Protein AF-A6N931-F1 (afdb_monomer_lite)

Radius of gyration: 17.96 Å; chains: 1; bounding box: 41×16×42 Å

I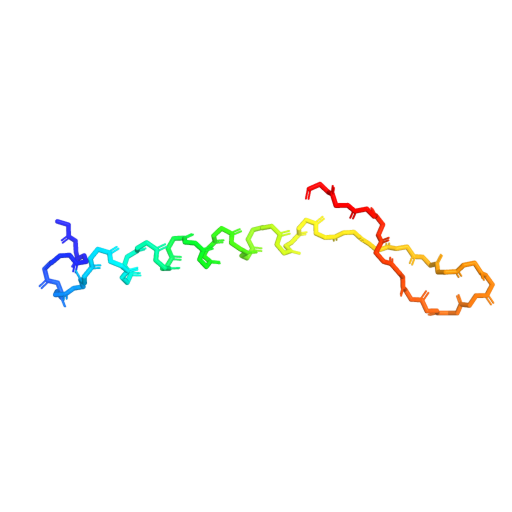nterPro domains:
  IPR001609 Myosin head, motor domain-like [PF00063] (1-45)
  IPR001609 Myosin head, motor domain-like [PS51456] (1-46)
  IPR027417 P-loop containing nucleoside triphosphate hydrolase [SSF52540] (1-45)

Secondary structure (DSSP, 8-state):
-HHHHTT--HHHHHHHHHHHHHHHHHHH--EEEPTTSS-EEE----

Sequence (46 aa):
NAFDVLGFTSEEKNSMYKLTGAIMHFGNMKFKLKQREEQAEPDGTE

pLDDT: mean 94.72, std 7.44, range [61.12, 98.5]

Organism: Homo sapiens (NCBI:txid9606)

Foldseek 3Di:
DVCVVVPHDPVNVVVVVVVVVVVVQVVVWDWDADPPDNDIDTPDHD

Structure (mmCIF, N/CA/C/O backbone):
data_AF-A6N931-F1
#
_entry.id   AF-A6N931-F1
#
loop_
_atom_site.group_PDB
_atom_site.id
_atom_site.type_symbol
_atom_site.label_atom_id
_atom_site.label_alt_id
_atom_site.label_comp_id
_atom_site.label_asym_id
_atom_site.label_entity_id
_atom_site.label_seq_id
_a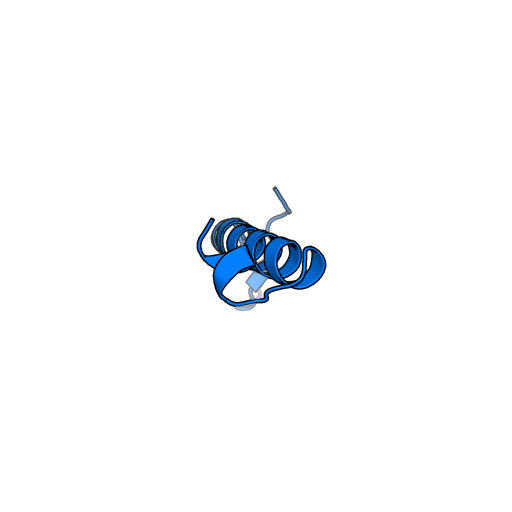tom_site.pdbx_PDB_ins_code
_atom_site.Cartn_x
_atom_site.Cartn_y
_atom_site.Cartn_z
_atom_site.occupancy
_atom_site.B_iso_or_equiv
_atom_site.auth_seq_id
_atom_site.auth_comp_id
_atom_site.auth_asym_id
_atom_site.auth_atom_id
_atom_site.pdbx_PDB_model_num
ATOM 1 N N . ASN A 1 1 ? -17.726 -6.297 13.312 1.00 85.94 1 ASN A N 1
ATOM 2 C CA . ASN A 1 1 ? -16.500 -6.305 12.481 1.00 85.94 1 ASN A CA 1
ATOM 3 C C . ASN A 1 1 ? -15.331 -6.677 13.391 1.00 85.94 1 ASN A C 1
ATOM 5 O O . ASN A 1 1 ? -15.280 -6.161 14.498 1.00 85.94 1 ASN A O 1
ATOM 9 N N . ALA A 1 2 ? -14.446 -7.583 12.964 1.00 96.81 2 ALA A N 1
ATOM 10 C CA . ALA A 1 2 ? -13.339 -8.098 13.777 1.00 96.81 2 A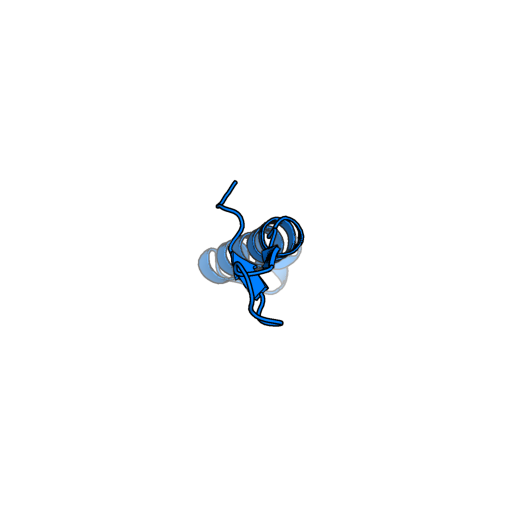LA A CA 1
ATOM 11 C C . ALA A 1 2 ? -12.381 -7.005 14.287 1.00 96.81 2 ALA A C 1
ATOM 13 O O . ALA A 1 2 ? -11.974 -7.059 15.442 1.00 96.81 2 ALA A O 1
ATOM 14 N N . PHE A 1 3 ? -12.079 -5.986 13.476 1.00 97.06 3 PHE A N 1
ATOM 15 C CA . PHE A 1 3 ? -11.184 -4.898 13.890 1.00 97.06 3 PHE A CA 1
ATOM 16 C C . PHE A 1 3 ? -11.736 -4.103 15.078 1.00 97.06 3 PHE A C 1
ATOM 18 O O . PHE A 1 3 ? -10.994 -3.782 15.997 1.00 97.06 3 PHE A O 1
ATOM 25 N N . ASP A 1 4 ? -13.047 -3.849 15.096 1.00 97.12 4 ASP A N 1
ATOM 26 C CA . ASP A 1 4 ? -13.675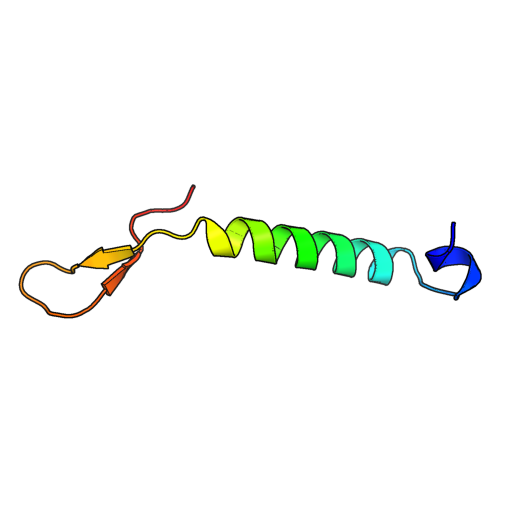 -3.097 16.188 1.00 97.12 4 ASP A CA 1
ATOM 27 C C . ASP A 1 4 ? -13.725 -3.939 17.475 1.00 97.12 4 ASP A C 1
ATOM 29 O O . ASP A 1 4 ? -13.518 -3.418 18.565 1.00 97.12 4 ASP A O 1
ATOM 33 N N . VAL A 1 5 ? -13.938 -5.259 17.351 1.00 98.12 5 VAL A N 1
ATOM 34 C CA . VAL A 1 5 ? -13.922 -6.205 18.488 1.00 98.12 5 VAL A CA 1
ATOM 35 C C . VAL A 1 5 ? -12.535 -6.292 19.126 1.00 98.12 5 VAL A C 1
ATOM 37 O O . VAL A 1 5 ? -12.425 -6.419 20.341 1.00 98.12 5 VAL A O 1
ATOM 40 N N . LEU A 1 6 ? -11.480 -6.204 18.314 1.00 98.06 6 LEU A N 1
ATOM 41 C CA . LEU A 1 6 ? -10.090 -6.223 18.770 1.00 98.06 6 LEU A CA 1
ATOM 42 C C . LEU A 1 6 ? -9.583 -4.848 19.245 1.00 98.06 6 LEU A C 1
ATOM 44 O O . LEU A 1 6 ? -8.421 -4.737 19.621 1.00 98.06 6 LEU A O 1
ATOM 48 N N . GLY A 1 7 ? -10.433 -3.815 19.247 1.00 97.94 7 GLY A N 1
ATOM 49 C CA . GLY A 1 7 ? -10.098 -2.495 19.785 1.00 97.94 7 GLY A CA 1
ATOM 50 C C . GLY A 1 7 ? -9.293 -1.590 18.850 1.00 97.94 7 GLY A C 1
ATOM 51 O O . GLY A 1 7 ? -8.726 -0.608 19.320 1.00 97.94 7 GLY A O 1
ATOM 52 N N . PHE A 1 8 ? -9.250 -1.878 17.545 1.00 98.19 8 PHE A N 1
ATOM 53 C CA . PHE A 1 8 ? -8.577 -1.005 16.582 1.00 98.19 8 PHE A CA 1
ATOM 54 C C . PHE A 1 8 ? -9.351 0.300 16.388 1.00 98.19 8 PHE A C 1
ATOM 56 O O . PHE A 1 8 ? -10.565 0.309 16.165 1.00 98.19 8 PHE A O 1
ATOM 63 N N . THR A 1 9 ? -8.622 1.408 16.388 1.00 98.38 9 THR A N 1
ATOM 64 C CA . THR A 1 9 ? -9.138 2.730 16.041 1.00 98.38 9 THR A CA 1
ATOM 65 C C . THR A 1 9 ? -9.460 2.832 14.546 1.00 98.38 9 THR A C 1
ATOM 67 O O . THR A 1 9 ? -8.945 2.095 13.697 1.00 98.38 9 THR A O 1
ATOM 70 N N . SER A 1 10 ? -10.298 3.805 14.182 1.00 97.62 10 SER A N 1
ATOM 71 C CA . SER A 1 10 ? -10.580 4.116 12.773 1.00 97.62 10 SER A CA 1
ATOM 72 C C . SER A 1 10 ? -9.322 4.507 11.990 1.00 97.62 10 SER A C 1
ATOM 74 O O . SER A 1 10 ? -9.219 4.200 10.803 1.00 97.62 10 SER A O 1
ATOM 76 N N . GLU A 1 11 ? -8.360 5.166 12.639 1.00 98.31 11 GLU A N 1
ATOM 77 C CA . GLU A 1 11 ? -7.101 5.574 12.014 1.00 98.31 11 GLU A CA 1
ATOM 78 C C . GLU A 1 11 ? -6.207 4.374 11.687 1.00 98.31 11 GLU A C 1
ATOM 80 O O . GLU A 1 11 ? -5.689 4.291 10.572 1.00 98.31 11 GLU A O 1
ATOM 85 N N . GLU A 1 12 ? -6.083 3.410 12.600 1.00 98.44 12 GLU A N 1
ATOM 86 C CA . GLU A 1 12 ? -5.306 2.186 12.371 1.00 98.44 12 GLU A CA 1
ATOM 87 C C . GLU A 1 12 ? -5.899 1.365 11.224 1.00 98.44 12 GLU A C 1
ATOM 89 O O . GLU A 1 12 ? -5.179 0.962 10.309 1.00 98.44 12 GLU A O 1
ATOM 94 N N . LYS A 1 13 ? -7.228 1.202 11.199 1.00 98.06 13 LYS A N 1
ATOM 95 C CA . LYS A 1 13 ? -7.930 0.514 10.103 1.00 98.06 13 LYS A CA 1
ATOM 96 C C . LYS A 1 13 ? -7.670 1.193 8.760 1.00 98.06 13 LYS A C 1
ATOM 98 O O . LYS A 1 13 ? -7.316 0.534 7.784 1.00 98.06 13 LYS A O 1
ATOM 103 N N . ASN A 1 14 ? -7.809 2.517 8.709 1.00 98.19 14 ASN A N 1
ATOM 104 C CA . ASN A 1 14 ? -7.560 3.282 7.489 1.00 98.19 14 ASN A CA 1
ATOM 105 C C . ASN A 1 14 ? -6.094 3.206 7.055 1.00 98.19 14 ASN A C 1
ATOM 107 O O . ASN A 1 14 ? -5.815 3.122 5.861 1.00 98.19 14 ASN A O 1
ATOM 111 N N . SER A 1 15 ? -5.160 3.207 8.002 1.00 98.50 15 SER A N 1
ATOM 112 C CA . SER A 1 15 ? -3.731 3.060 7.725 1.00 98.50 15 SER A CA 1
ATOM 113 C C . SER A 1 15 ? -3.414 1.690 7.133 1.00 98.50 15 SER A C 1
ATOM 115 O O . SER A 1 15 ? -2.699 1.616 6.137 1.00 98.50 15 SER A O 1
ATOM 117 N N . MET A 1 16 ? -4.017 0.616 7.653 1.00 98.44 16 MET A N 1
ATOM 118 C CA . MET A 1 16 ? -3.883 -0.723 7.071 1.00 98.44 16 MET A CA 1
ATOM 119 C C . MET A 1 16 ? -4.396 -0.771 5.629 1.00 98.44 16 MET A C 1
ATOM 121 O O . MET A 1 16 ? -3.675 -1.230 4.746 1.00 98.44 16 MET A O 1
ATOM 125 N N . TYR A 1 17 ? -5.592 -0.236 5.361 1.00 98.19 17 TYR A N 1
ATOM 126 C CA . TYR A 1 17 ? -6.130 -0.201 3.997 1.00 98.19 17 TYR A CA 1
ATOM 127 C C . TYR A 1 17 ? -5.266 0.632 3.043 1.00 98.19 17 TYR A C 1
ATOM 129 O O . TYR A 1 17 ? -5.032 0.218 1.907 1.00 98.19 17 TYR A O 1
ATOM 137 N N . LYS A 1 18 ? -4.735 1.771 3.507 1.00 98.44 18 LYS A N 1
ATOM 138 C CA . LYS A 1 18 ? -3.788 2.585 2.731 1.00 98.44 18 LYS A CA 1
ATOM 139 C C . LYS A 1 18 ? -2.507 1.819 2.414 1.00 98.44 18 LYS A C 1
ATOM 141 O O . LYS A 1 18 ? -2.054 1.879 1.278 1.00 98.44 18 LYS A O 1
ATOM 146 N N . LEU A 1 19 ? -1.941 1.086 3.375 1.00 98.50 19 LEU A N 1
ATOM 147 C CA . LEU A 1 19 ? -0.734 0.283 3.156 1.00 98.50 19 LEU A CA 1
ATOM 148 C C . LEU A 1 19 ? -0.980 -0.857 2.165 1.00 98.50 19 LEU A C 1
ATOM 150 O O . LEU A 1 19 ? -0.158 -1.082 1.281 1.00 98.50 19 LEU A O 1
ATOM 154 N N . THR A 1 20 ? -2.125 -1.537 2.253 1.00 98.31 20 THR A N 1
ATOM 155 C CA . THR A 1 20 ? -2.511 -2.543 1.255 1.00 98.31 20 THR A CA 1
ATOM 156 C C . THR A 1 20 ? -2.610 -1.928 -0.143 1.00 98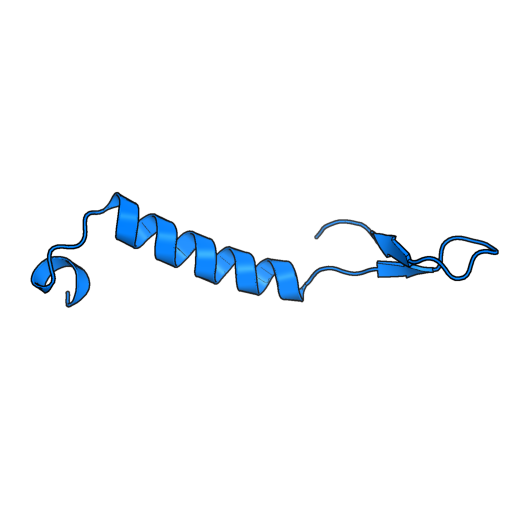.31 20 THR A C 1
ATOM 158 O O . THR A 1 20 ? -2.041 -2.475 -1.085 1.00 98.31 20 THR A O 1
ATOM 161 N N . GLY A 1 21 ? -3.257 -0.765 -0.279 1.00 98.00 21 GLY A N 1
ATOM 162 C CA . GLY A 1 21 ? -3.306 -0.033 -1.548 1.00 98.00 21 GLY A CA 1
ATOM 163 C C . GLY A 1 21 ? -1.920 0.394 -2.041 1.00 98.00 21 GLY A C 1
ATOM 164 O O . GLY A 1 21 ? -1.603 0.228 -3.215 1.00 98.00 21 GLY A O 1
ATOM 165 N N . ALA A 1 22 ? -1.052 0.864 -1.143 1.00 97.69 22 ALA A N 1
ATOM 166 C CA . ALA A 1 22 ? 0.319 1.239 -1.473 1.00 97.69 22 ALA A CA 1
ATOM 167 C C . ALA A 1 22 ? 1.116 0.059 -2.049 1.00 97.69 22 ALA A C 1
ATOM 169 O O . ALA A 1 22 ? 1.831 0.246 -3.027 1.00 97.69 22 ALA A O 1
ATOM 170 N N . ILE A 1 23 ? 0.951 -1.158 -1.513 1.00 97.56 23 ILE A N 1
ATOM 171 C CA . ILE A 1 23 ? 1.578 -2.373 -2.064 1.00 97.56 23 ILE A CA 1
ATOM 172 C C . ILE A 1 23 ? 1.094 -2.642 -3.494 1.00 97.56 23 ILE A C 1
ATOM 174 O O . ILE A 1 23 ? 1.902 -2.969 -4.363 1.00 97.56 23 ILE A O 1
ATOM 178 N N . MET A 1 24 ? -0.205 -2.475 -3.760 1.00 97.06 24 MET A N 1
ATOM 179 C CA . MET A 1 24 ? -0.756 -2.652 -5.107 1.00 97.06 24 MET A CA 1
ATOM 180 C C . MET A 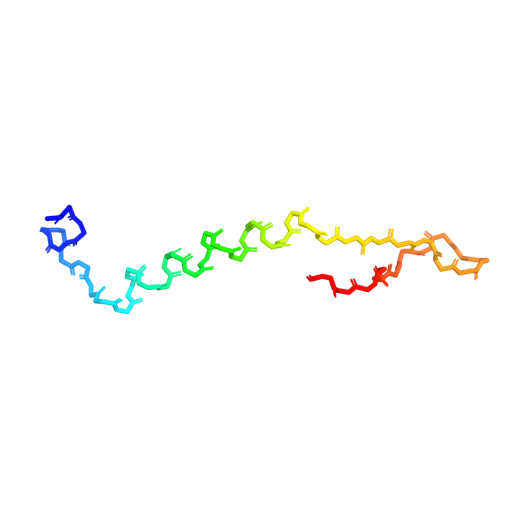1 24 ? -0.158 -1.643 -6.095 1.00 97.06 24 MET A C 1
ATOM 182 O O . MET A 1 24 ? 0.300 -2.037 -7.164 1.00 97.06 24 MET A O 1
ATOM 186 N N . HIS A 1 25 ? -0.094 -0.361 -5.722 1.00 95.94 25 HIS A N 1
ATOM 187 C CA . HIS A 1 25 ? 0.518 0.677 -6.559 1.00 95.94 25 HIS A CA 1
ATOM 188 C C . HIS A 1 25 ? 2.023 0.463 -6.752 1.00 95.94 25 HIS A C 1
ATOM 190 O O . HIS A 1 25 ? 2.541 0.659 -7.848 1.00 95.94 25 HIS A O 1
ATOM 196 N N . PHE A 1 26 ? 2.722 -0.009 -5.720 1.00 95.81 26 PHE A N 1
ATOM 197 C CA . PHE A 1 26 ? 4.145 -0.328 -5.801 1.00 95.81 26 PHE A CA 1
ATOM 198 C C . PHE A 1 26 ? 4.431 -1.413 -6.853 1.00 95.81 26 PHE A C 1
ATOM 200 O O . PHE A 1 26 ? 5.420 -1.324 -7.576 1.00 95.81 26 PHE A O 1
ATOM 207 N N . GLY A 1 27 ? 3.537 -2.397 -7.006 1.00 94.50 27 GLY A N 1
ATOM 208 C CA . GLY A 1 27 ? 3.635 -3.422 -8.053 1.00 94.50 27 GLY A CA 1
ATOM 209 C C . GLY A 1 27 ? 3.463 -2.896 -9.486 1.00 94.50 27 GLY A C 1
ATOM 210 O O . GLY A 1 27 ? 3.901 -3.550 -10.433 1.00 94.50 27 GLY A O 1
ATOM 211 N N . ASN A 1 28 ? 2.871 -1.712 -9.655 1.00 95.12 28 ASN A N 1
ATOM 212 C CA . ASN A 1 28 ? 2.650 -1.100 -10.965 1.00 95.12 28 ASN A CA 1
ATOM 213 C C . ASN A 1 28 ? 3.815 -0.219 -11.428 1.00 95.12 28 ASN A C 1
ATOM 215 O O . ASN A 1 28 ? 3.840 0.167 -12.595 1.00 95.12 28 ASN A O 1
ATOM 219 N N . MET A 1 29 ? 4.791 0.073 -10.562 1.00 95.44 29 MET A N 1
ATOM 220 C CA . MET A 1 29 ? 5.938 0.906 -10.924 1.00 95.44 29 MET A CA 1
ATOM 221 C C . MET A 1 29 ? 6.693 0.325 -12.126 1.00 95.44 29 MET A C 1
ATOM 223 O O . MET A 1 29 ? 7.042 -0.860 -12.157 1.00 95.44 29 MET A O 1
ATOM 227 N N . LYS A 1 30 ? 6.971 1.178 -13.115 1.00 94.88 30 LYS A N 1
ATOM 228 C CA . LYS A 1 30 ? 7.757 0.843 -14.305 1.00 94.88 30 LYS A CA 1
ATOM 229 C C . LYS A 1 30 ? 9.074 1.605 -14.304 1.00 94.88 30 LYS A C 1
ATOM 231 O O . LYS A 1 30 ? 9.160 2.741 -13.843 1.00 94.88 30 LYS A O 1
ATOM 236 N N . PHE A 1 31 ? 10.102 0.954 -14.833 1.00 95.94 31 PHE A N 1
ATOM 237 C CA . PHE A 1 31 ? 11.446 1.502 -14.956 1.00 95.94 31 PHE A CA 1
ATOM 238 C C . PHE A 1 31 ? 11.968 1.247 -16.363 1.00 95.94 31 PHE A C 1
ATOM 240 O O . PHE A 1 31 ? 11.663 0.216 -16.967 1.00 95.94 31 PHE A O 1
ATOM 247 N N . LYS A 1 32 ? 12.794 2.169 -16.851 1.00 95.38 32 LYS A N 1
ATOM 248 C CA . LYS A 1 32 ? 13.501 2.063 -18.127 1.00 95.38 32 LYS A CA 1
ATOM 249 C C . LYS A 1 32 ? 14.997 2.247 -17.928 1.00 95.38 32 LYS A C 1
ATOM 251 O O . LYS A 1 32 ? 15.444 2.755 -16.902 1.00 95.38 32 LYS A O 1
ATOM 256 N N . LEU A 1 33 ? 15.774 1.824 -18.919 1.00 96.94 33 LEU A N 1
ATOM 257 C CA . LEU A 1 33 ? 17.214 2.042 -18.930 1.00 96.94 33 LEU A CA 1
ATOM 258 C C . LEU A 1 33 ? 17.514 3.498 -19.296 1.00 96.94 33 LEU A C 1
ATOM 260 O O . LEU A 1 33 ? 17.030 3.993 -20.317 1.00 96.94 33 LEU A O 1
ATOM 264 N N . LYS A 1 34 ? 18.351 4.160 -18.502 1.00 95.31 34 LYS A N 1
ATOM 265 C CA . LYS A 1 34 ? 18.866 5.485 -18.835 1.00 95.31 34 LYS A CA 1
ATOM 266 C C . LYS A 1 34 ? 19.753 5.404 -20.080 1.00 95.31 34 LYS A C 1
ATOM 268 O O . LYS A 1 34 ? 20.541 4.476 -20.261 1.00 95.31 34 LYS A O 1
ATOM 273 N N . GLN A 1 35 ? 19.622 6.372 -20.983 1.00 93.50 35 GLN A N 1
ATOM 274 C CA . GLN A 1 35 ? 20.302 6.321 -22.277 1.00 93.50 35 GLN A CA 1
ATOM 275 C C . GLN A 1 35 ? 21.833 6.245 -22.114 1.00 93.50 35 GLN A C 1
ATOM 277 O O . GLN A 1 35 ? 22.438 7.145 -21.540 1.00 93.50 35 GLN A O 1
ATOM 282 N N . ARG A 1 36 ? 22.457 5.212 -22.708 1.00 92.31 36 ARG A N 1
ATOM 283 C CA . ARG A 1 36 ? 23.918 4.954 -22.693 1.00 92.31 36 ARG A CA 1
ATOM 284 C C . ARG A 1 36 ? 24.514 4.655 -21.302 1.00 92.31 36 ARG A C 1
ATOM 286 O O . ARG A 1 36 ? 25.732 4.689 -21.165 1.00 92.31 36 ARG A O 1
ATOM 293 N N . GLU A 1 37 ? 23.691 4.323 -20.308 1.00 94.06 37 GLU A N 1
ATOM 294 C CA . GLU A 1 37 ? 24.116 3.896 -18.966 1.00 94.06 37 GLU A CA 1
ATOM 295 C C . GLU A 1 37 ? 23.452 2.551 -18.603 1.00 94.06 37 GLU A C 1
ATOM 297 O O . GLU A 1 37 ? 22.378 2.241 -19.106 1.00 94.06 37 GLU A O 1
ATOM 302 N N . GLU A 1 38 ? 24.049 1.750 -17.712 1.00 93.88 38 GLU A N 1
ATOM 303 C CA . GLU A 1 38 ? 23.430 0.508 -17.187 1.00 93.88 38 GLU A CA 1
ATOM 304 C C . GLU A 1 38 ? 22.485 0.762 -15.988 1.00 93.88 38 GLU A C 1
ATOM 306 O O . GLU A 1 38 ? 22.088 -0.156 -15.273 1.00 93.88 38 GLU A O 1
ATOM 311 N N . GLN A 1 39 ? 22.117 2.024 -15.753 1.00 97.00 39 GLN A N 1
ATOM 312 C CA . GLN A 1 39 ? 21.299 2.465 -14.625 1.00 97.00 39 GLN A CA 1
ATOM 313 C C . GLN A 1 39 ? 19.813 2.552 -15.011 1.00 97.00 39 GLN A C 1
ATOM 315 O O . GLN A 1 39 ? 19.466 3.037 -16.088 1.00 97.00 39 GLN A O 1
ATOM 320 N N . ALA A 1 40 ? 18.921 2.134 -14.110 1.00 95.56 40 ALA A N 1
ATOM 321 C CA . ALA A 1 40 ? 17.477 2.302 -14.277 1.00 95.56 40 ALA A CA 1
ATOM 322 C C . ALA A 1 40 ? 17.007 3.713 -13.871 1.00 95.56 40 ALA A C 1
ATOM 324 O O . ALA A 1 40 ? 17.522 4.285 -12.906 1.00 95.56 40 ALA A O 1
ATOM 325 N N . GLU A 1 41 ? 15.986 4.230 -14.554 1.00 96.25 41 GLU A N 1
ATOM 326 C CA . GLU A 1 41 ? 15.245 5.452 -14.217 1.00 96.25 41 GLU A CA 1
ATOM 327 C C . GLU A 1 41 ? 13.721 5.197 -14.246 1.00 96.25 41 GLU A C 1
ATOM 329 O O . GLU A 1 41 ? 13.271 4.287 -14.950 1.00 96.25 41 GLU A O 1
ATOM 334 N N . PRO A 1 42 ? 12.903 5.948 -13.480 1.00 95.44 42 PRO A N 1
ATOM 335 C CA . PRO A 1 42 ? 11.449 5.779 -13.482 1.00 95.44 42 PRO A CA 1
ATOM 336 C C . PRO A 1 42 ? 10.847 6.024 -14.871 1.00 95.44 42 PRO A C 1
ATOM 338 O O . PRO A 1 42 ? 11.130 7.043 -15.506 1.00 95.44 42 PRO A O 1
ATOM 341 N N . ASP A 1 43 ? 9.985 5.120 -15.334 1.00 94.50 43 ASP A N 1
ATOM 342 C CA . ASP A 1 43 ? 9.326 5.232 -16.640 1.00 94.50 43 ASP A CA 1
ATOM 343 C C . ASP A 1 43 ? 7.907 5.803 -16.520 1.00 94.50 43 ASP A C 1
ATOM 345 O O . ASP A 1 43 ? 6.920 5.179 -16.899 1.00 94.50 43 ASP A O 1
ATOM 349 N N . GLY A 1 44 ? 7.821 7.006 -15.943 1.00 85.75 44 GLY A N 1
ATOM 350 C CA . GLY A 1 44 ? 6.553 7.670 -15.645 1.00 85.75 44 GLY A CA 1
ATOM 351 C C . GLY A 1 44 ? 5.816 7.074 -14.442 1.00 85.75 44 GLY A C 1
ATOM 352 O O . GLY A 1 44 ? 6.232 6.085 -13.841 1.00 85.75 44 GLY A O 1
ATOM 353 N N . THR A 1 45 ? 4.724 7.730 -14.064 1.00 63.38 45 THR A N 1
ATOM 354 C CA . THR A 1 45 ? 3.808 7.286 -13.010 1.00 63.38 45 THR A CA 1
ATOM 355 C C . THR A 1 45 ? 2.427 7.141 -13.630 1.00 63.38 45 THR A C 1
ATOM 357 O O . THR A 1 45 ? 1.848 8.151 -14.035 1.00 63.38 45 THR A O 1
ATOM 360 N N . GLU A 1 46 ? 1.916 5.916 -13.721 1.00 61.12 46 GLU A N 1
ATOM 361 C CA . GLU A 1 46 ? 0.466 5.722 -13.592 1.00 61.12 46 GLU A CA 1
ATOM 362 C C . GLU A 1 46 ? 0.079 5.813 -12.113 1.00 61.12 46 GLU A C 1
ATOM 364 O O . GLU A 1 46 ? 0.844 5.283 -11.270 1.00 61.12 46 GLU A O 1
#